Protein AF-A0A3G8ZK74-F1 (afdb_monomer)

Mean predicted aligned error: 6.46 Å

pLDDT: mean 89.0, std 14.5, range [49.47, 98.19]

Foldseek 3Di:
DVVVCVVVLWAWDDWAQQPAADPVNPGRHIDIDTDADPVCNVVVHHDYDPPVPCVPPPPPPVPD

Organism: NCBI:txid1902245

Radius of gyration: 16.5 Å; Cα contacts (8 Å, |Δi|>4): 69; chains: 1; bounding box: 43×27×36 Å

Secondary structure (DSSP, 8-state):
-HHHHHHTTPEEEEEEEEEEE-TTSS-EEEEEEEE--HHHHHHT--PPP-TTGGGG-GGGGGG-

Solvent-accessible surface area (backbone atoms only — not comparable to full-atom values): 4208 Å² total; per-residue (Å²): 108,72,70,56,41,51,74,70,52,32,41,74,77,44,76,42,72,66,67,40,71,40,98,85,64,84,44,62,36,65,42,72,42,66,48,65,54,72,63,28,66,74,71,72,49,75,81,81,76,73,90,66,65,65,79,78,48,78,79,66,72,80,81,114

Sequence (64 aa):
MRRTLLRCRCVKEAHYRASWPAQDGSKIYDAVGYAILKEDWRQGTVTPVAWNDESSCSVWQEYR

Structure (mmCIF, N/CA/C/O backbone):
data_AF-A0A3G8ZK74-F1
#
_entry.id   AF-A0A3G8ZK74-F1
#
loop_
_atom_site.group_PDB
_atom_site.id
_atom_site.type_symbol
_atom_site.label_atom_i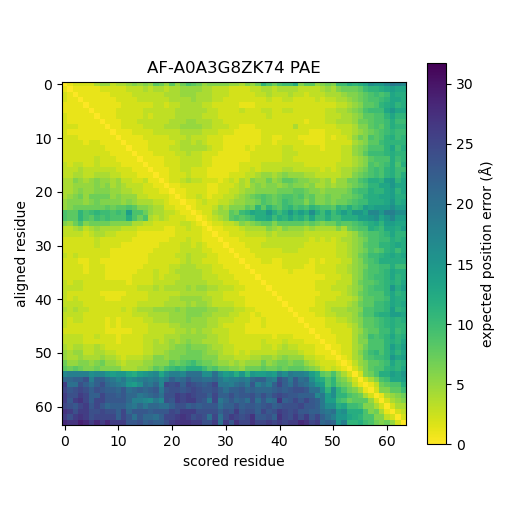d
_atom_site.label_alt_id
_atom_site.label_comp_id
_atom_site.label_asym_id
_atom_site.label_entity_id
_atom_site.label_seq_id
_atom_site.pdbx_PDB_ins_code
_atom_site.Cartn_x
_atom_site.Cartn_y
_atom_site.Cartn_z
_atom_site.occupancy
_atom_site.B_iso_or_equiv
_atom_site.auth_seq_id
_atom_site.auth_comp_id
_atom_site.auth_asym_id
_atom_site.auth_atom_id
_atom_site.pdbx_PDB_model_num
ATOM 1 N N . MET A 1 1 ? 11.493 -2.063 2.941 1.00 86.25 1 MET A N 1
ATOM 2 C CA . MET A 1 1 ? 10.292 -1.196 2.907 1.00 86.25 1 MET A CA 1
ATOM 3 C C . MET A 1 1 ? 8.997 -1.912 3.298 1.00 86.25 1 MET A C 1
ATOM 5 O O . MET A 1 1 ? 8.429 -1.528 4.308 1.00 86.25 1 MET A O 1
ATOM 9 N N . ARG A 1 2 ? 8.537 -2.968 2.598 1.00 93.62 2 ARG A N 1
ATOM 10 C CA . ARG A 1 2 ? 7.222 -3.610 2.876 1.00 93.62 2 ARG A CA 1
ATOM 11 C C . ARG A 1 2 ? 6.994 -3.994 4.348 1.00 93.62 2 ARG A C 1
ATOM 13 O O . ARG A 1 2 ? 5.974 -3.640 4.922 1.00 93.62 2 ARG A O 1
ATOM 20 N N . ARG A 1 3 ? 7.965 -4.661 4.987 1.00 95.31 3 ARG A N 1
ATOM 21 C CA . ARG A 1 3 ? 7.867 -5.051 6.408 1.00 95.31 3 ARG A CA 1
ATOM 22 C C . ARG A 1 3 ? 7.766 -3.841 7.349 1.00 95.31 3 ARG A C 1
ATOM 2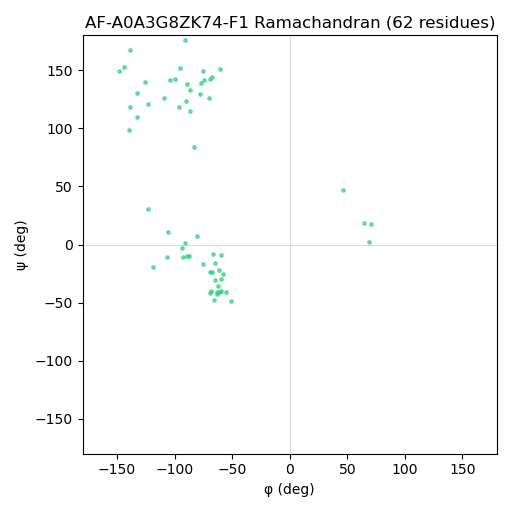4 O O . ARG A 1 3 ? 7.055 -3.919 8.341 1.00 95.31 3 ARG A O 1
ATOM 31 N N . THR A 1 4 ? 8.451 -2.741 7.035 1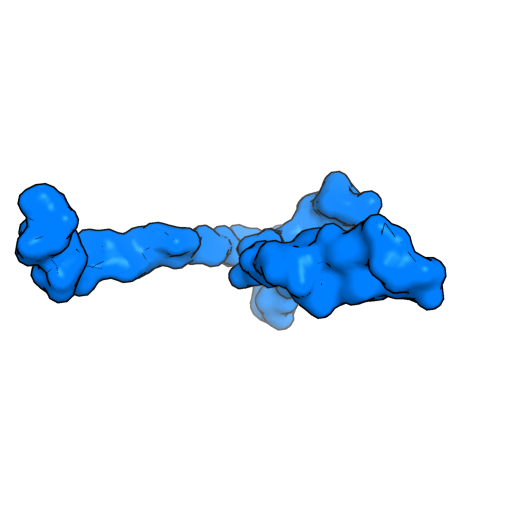.00 96.75 4 THR A N 1
ATOM 32 C CA . THR A 1 4 ? 8.393 -1.491 7.807 1.00 96.75 4 THR A CA 1
ATOM 33 C C . THR A 1 4 ? 7.003 -0.873 7.735 1.00 96.75 4 THR A C 1
ATOM 35 O O . THR A 1 4 ? 6.427 -0.581 8.772 1.00 96.75 4 THR A O 1
ATOM 38 N N . LEU A 1 5 ? 6.427 -0.769 6.533 1.00 95.69 5 LEU A N 1
ATOM 39 C CA . LEU A 1 5 ? 5.080 -0.223 6.333 1.00 95.69 5 LEU A CA 1
ATOM 40 C C . LEU A 1 5 ? 4.017 -1.042 7.079 1.00 95.69 5 LEU A C 1
ATOM 42 O O . LEU A 1 5 ? 3.169 -0.468 7.751 1.00 95.69 5 LEU A O 1
ATOM 46 N N . LEU A 1 6 ? 4.138 -2.375 7.066 1.00 93.56 6 LEU A N 1
ATOM 47 C CA . LEU A 1 6 ? 3.269 -3.255 7.855 1.00 93.56 6 LEU A CA 1
ATOM 48 C C . LEU A 1 6 ? 3.423 -3.035 9.369 1.00 93.56 6 LEU A C 1
ATOM 50 O O . LEU A 1 6 ? 2.431 -3.005 10.088 1.00 93.56 6 LEU A O 1
ATOM 54 N N . ARG A 1 7 ? 4.654 -2.845 9.869 1.00 95.00 7 ARG A N 1
ATOM 55 C CA . ARG A 1 7 ? 4.895 -2.510 11.288 1.00 95.00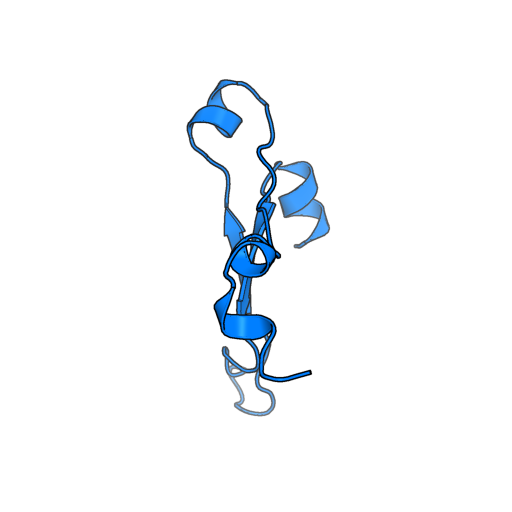 7 ARG A CA 1
ATOM 56 C C . ARG A 1 7 ? 4.321 -1.143 11.668 1.00 95.00 7 ARG A C 1
ATOM 58 O O . ARG A 1 7 ? 3.894 -0.966 12.802 1.00 95.00 7 ARG A O 1
ATOM 65 N N . CYS A 1 8 ? 4.279 -0.208 10.723 1.00 95.31 8 CYS A N 1
ATOM 66 C CA . CYS A 1 8 ? 3.645 1.099 10.875 1.00 95.31 8 CYS A CA 1
ATOM 67 C C . CYS A 1 8 ? 2.120 1.068 10.694 1.00 95.31 8 CYS A C 1
ATOM 69 O O . CYS A 1 8 ? 1.516 2.135 10.696 1.00 95.31 8 CYS A O 1
ATOM 71 N N . ARG A 1 9 ? 1.501 -0.117 10.565 1.00 96.31 9 ARG A N 1
ATOM 72 C CA . ARG A 1 9 ? 0.051 -0.295 10.370 1.00 96.31 9 ARG A CA 1
ATOM 73 C C . ARG A 1 9 ? -0.492 0.266 9.049 1.00 96.31 9 ARG A C 1
ATOM 75 O O . ARG A 1 9 ? -1.697 0.424 8.906 1.00 96.31 9 ARG A O 1
ATOM 82 N N . CYS A 1 10 ? 0.370 0.510 8.061 1.00 97.12 10 CYS A N 1
ATOM 83 C CA . CYS A 1 10 ? -0.090 0.854 6.721 1.00 97.12 10 CYS A CA 1
ATOM 84 C C . CYS A 1 10 ? -0.574 -0.402 5.983 1.00 97.12 10 CYS A C 1
ATOM 86 O O . CYS A 1 10 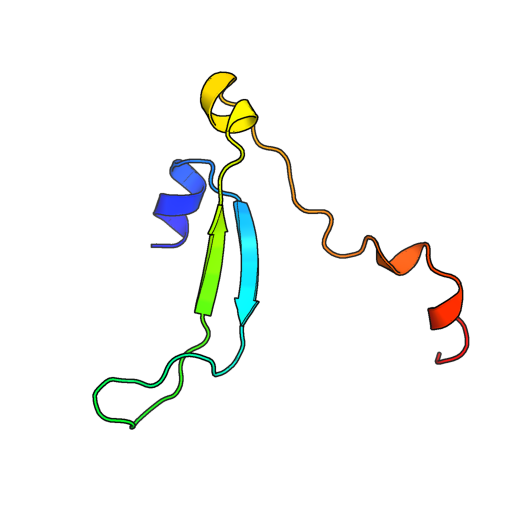? 0.083 -1.450 6.007 1.00 97.12 10 CYS A O 1
ATOM 88 N N . VAL A 1 11 ? -1.681 -0.271 5.262 1.00 97.69 11 VAL A N 1
ATOM 89 C CA . VAL A 1 11 ? -2.299 -1.327 4.457 1.00 97.69 11 VAL A CA 1
ATOM 90 C C . VAL A 1 11 ? -1.909 -1.133 2.996 1.00 97.69 11 VAL A C 1
ATOM 92 O O . VAL A 1 11 ? -1.755 -0.007 2.531 1.00 97.69 11 VAL A O 1
ATOM 95 N N . LYS A 1 12 ? -1.677 -2.232 2.271 1.00 96.75 12 LYS A N 1
ATOM 96 C CA . LYS A 1 12 ? -1.466 -2.175 0.819 1.00 96.75 12 LYS A CA 1
ATOM 97 C C . LYS A 1 12 ? -2.802 -1.819 0.172 1.00 96.75 12 LYS A C 1
ATOM 99 O O . LYS A 1 12 ? -3.760 -2.550 0.388 1.00 96.75 12 LYS A O 1
ATOM 104 N N . GLU A 1 13 ? -2.826 -0.777 -0.650 1.00 96.69 13 GLU A N 1
ATOM 105 C CA . GLU A 1 13 ? -4.042 -0.317 -1.342 1.00 96.69 13 GLU A CA 1
ATOM 106 C C . GLU A 1 13 ? -3.927 -0.379 -2.865 1.00 96.69 13 GLU A C 1
ATOM 108 O O . GLU A 1 13 ? -4.934 -0.420 -3.557 1.00 96.69 13 GLU A O 1
ATOM 113 N N . ALA A 1 14 ? -2.707 -0.438 -3.413 1.00 96.19 14 ALA A N 1
ATOM 114 C CA . ALA A 1 14 ? -2.513 -0.502 -4.861 1.00 96.19 14 ALA A CA 1
ATOM 115 C C . ALA A 1 14 ? -1.330 -1.384 -5.268 1.00 96.19 14 ALA A C 1
ATOM 117 O O . ALA A 1 14 ? -0.349 -1.537 -4.531 1.00 96.19 14 ALA A O 1
ATOM 118 N N . HIS A 1 15 ? -1.406 -1.944 -6.477 1.00 96.06 15 HIS A N 1
ATOM 119 C CA . HIS A 1 15 ? -0.295 -2.617 -7.142 1.00 96.06 15 HIS A CA 1
ATOM 120 C C . HIS A 1 15 ? -0.285 -2.261 -8.630 1.00 96.06 15 HIS A C 1
ATOM 122 O O . HIS A 1 15 ? -1.014 -2.846 -9.426 1.00 96.06 15 HIS A O 1
ATOM 128 N N . TYR A 1 16 ? 0.555 -1.303 -8.995 1.00 95.81 16 TYR A N 1
ATOM 129 C CA . TYR A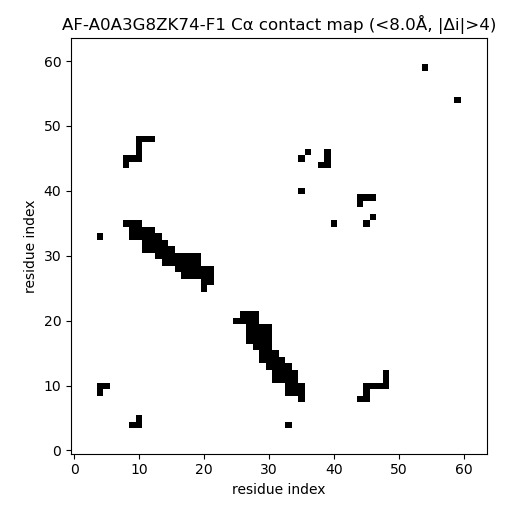 1 16 ? 0.74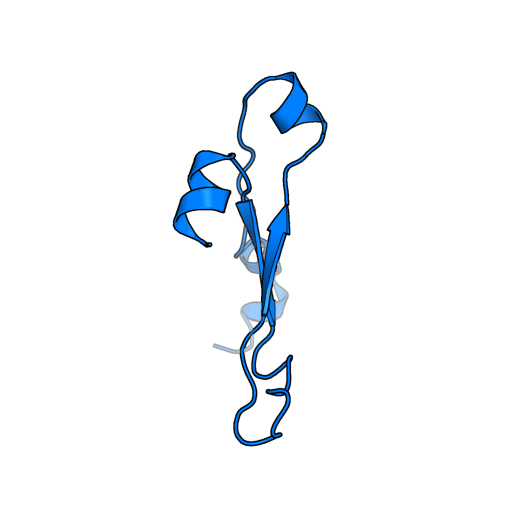6 -0.884 -10.374 1.00 95.81 16 TYR A CA 1
ATOM 130 C C . TYR A 1 16 ? 1.868 -1.711 -10.992 1.00 95.81 16 TYR A C 1
ATOM 132 O O . TYR A 1 16 ? 2.977 -1.753 -10.460 1.00 95.81 16 TYR A O 1
ATOM 140 N N . ARG A 1 17 ? 1.573 -2.395 -12.098 1.00 96.75 17 ARG A N 1
ATOM 141 C CA . ARG A 1 17 ? 2.555 -3.225 -12.804 1.00 96.75 17 ARG A CA 1
ATOM 142 C C . ARG A 1 17 ? 3.305 -2.399 -13.834 1.00 96.75 17 ARG A C 1
ATOM 144 O O . ARG A 1 17 ? 2.667 -1.626 -14.544 1.00 96.75 17 ARG A O 1
ATOM 151 N N . ALA A 1 18 ? 4.619 -2.595 -13.926 1.00 95.25 18 ALA A N 1
ATOM 152 C CA . ALA A 1 18 ? 5.488 -1.912 -14.886 1.00 95.25 18 ALA A CA 1
ATOM 153 C C . ALA A 1 18 ? 5.228 -0.391 -14.960 1.00 95.25 18 ALA A C 1
ATOM 155 O O . ALA A 1 18 ? 5.086 0.184 -16.036 1.00 95.25 18 ALA A O 1
ATOM 156 N N . SER A 1 19 ? 5.134 0.262 -13.803 1.00 95.50 19 SER A N 1
ATOM 157 C CA . SER A 1 19 ? 4.696 1.657 -13.708 1.00 95.50 19 SER A CA 1
ATOM 158 C C . SER A 1 19 ? 5.821 2.640 -13.406 1.00 95.50 19 SER A C 1
ATOM 160 O O . SER A 1 19 ? 5.589 3.845 -13.441 1.00 95.50 19 SER A O 1
ATOM 162 N N . TRP A 1 20 ? 7.015 2.157 -13.052 1.00 93.81 20 TRP A N 1
ATOM 163 C CA . TRP A 1 20 ? 8.126 3.026 -12.674 1.00 93.81 20 TRP A CA 1
ATOM 164 C C . TRP A 1 20 ? 9.430 2.630 -13.375 1.00 93.81 20 TRP A C 1
ATOM 166 O O . TRP A 1 20 ? 9.992 1.581 -13.051 1.00 93.81 20 TRP A O 1
ATOM 176 N N . PRO A 1 21 ? 9.939 3.431 -14.327 1.00 95.06 21 PRO A N 1
ATOM 177 C CA . PRO A 1 21 ? 11.201 3.129 -14.988 1.00 95.06 21 PRO A CA 1
ATOM 178 C C . PRO A 1 21 ? 12.387 3.288 -14.026 1.00 95.06 21 PRO A C 1
ATOM 180 O O . PRO A 1 21 ? 12.423 4.185 -13.180 1.00 95.06 21 PRO A O 1
ATOM 183 N N . ALA A 1 22 ? 13.374 2.404 -14.160 1.00 94.38 22 ALA A N 1
ATOM 184 C CA . ALA A 1 22 ? 14.692 2.578 -13.569 1.00 94.38 22 ALA A CA 1
ATOM 185 C C . ALA A 1 22 ? 15.341 3.855 -14.113 1.00 94.38 22 ALA A C 1
ATOM 187 O O . ALA A 1 22 ? 15.094 4.245 -15.253 1.00 94.38 22 ALA A O 1
ATOM 188 N N . GLN A 1 23 ? 16.211 4.481 -13.322 1.00 94.00 23 GLN A N 1
ATOM 189 C CA . GLN A 1 23 ? 16.898 5.705 -13.739 1.00 94.00 23 GLN A CA 1
ATOM 190 C C . GLN A 1 23 ? 17.750 5.510 -15.005 1.00 94.00 23 GLN A C 1
ATOM 192 O O . GLN A 1 23 ? 17.900 6.437 -15.791 1.00 94.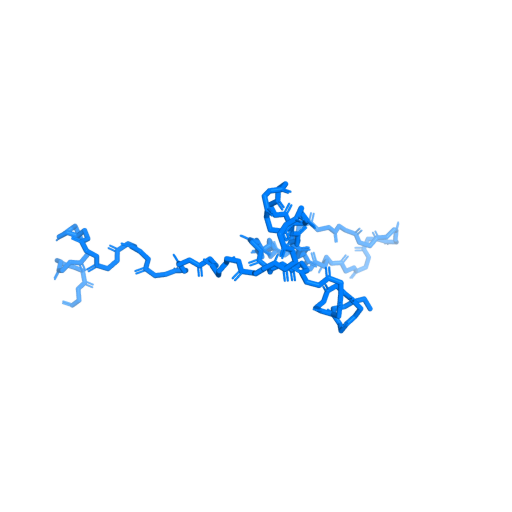00 23 GLN A O 1
ATOM 197 N N . ASP A 1 24 ? 18.272 4.302 -15.214 1.00 93.75 24 ASP A N 1
ATOM 198 C CA . ASP A 1 24 ? 19.041 3.905 -16.397 1.00 93.75 24 ASP A CA 1
ATOM 199 C C . ASP A 1 24 ? 18.174 3.316 -17.530 1.00 93.75 24 ASP A C 1
ATOM 201 O O . ASP A 1 24 ? 18.702 2.897 -18.556 1.00 93.75 24 ASP A O 1
ATOM 205 N N . GLY A 1 25 ? 16.850 3.242 -17.353 1.00 90.12 25 GLY A N 1
ATOM 206 C CA . GLY A 1 25 ? 15.915 2.674 -18.328 1.00 90.12 25 GLY A CA 1
ATOM 207 C C . GLY A 1 25 ? 16.017 1.157 -18.531 1.00 90.12 25 GLY A C 1
ATOM 208 O O . GLY A 1 25 ? 15.268 0.606 -19.335 1.00 90.12 25 GLY A O 1
ATOM 209 N N . SER A 1 26 ? 16.892 0.458 -17.800 1.00 93.06 26 SER A N 1
ATOM 210 C CA . SER A 1 26 ? 17.164 -0.978 -17.988 1.00 93.06 26 SER A CA 1
ATOM 211 C C . SER A 1 26 ? 16.003 -1.883 -17.576 1.00 93.06 26 SER A C 1
ATOM 213 O O . SER A 1 26 ? 15.890 -3.030 -18.014 1.00 93.06 26 SER A O 1
ATOM 215 N N . LYS A 1 27 ? 15.140 -1.376 -16.696 1.00 94.88 27 LYS A N 1
ATOM 216 C CA . LYS A 1 27 ? 14.048 -2.124 -16.093 1.00 94.88 27 LYS A CA 1
ATOM 217 C C . LYS A 1 27 ? 12.876 -1.209 -15.802 1.00 94.88 27 LYS A C 1
ATOM 219 O O . LYS A 1 27 ? 13.049 -0.045 -15.456 1.00 94.88 27 LYS A O 1
ATOM 224 N N . ILE A 1 28 ? 11.681 -1.776 -15.868 1.00 95.94 28 ILE A N 1
ATOM 225 C CA . ILE A 1 28 ? 10.475 -1.143 -15.354 1.00 95.94 28 ILE A CA 1
ATOM 226 C C . ILE A 1 28 ? 10.046 -1.920 -14.113 1.00 95.94 28 ILE A C 1
ATOM 228 O O . ILE A 1 28 ? 9.943 -3.147 -14.132 1.00 95.94 28 ILE A O 1
ATOM 232 N N . TYR A 1 29 ? 9.869 -1.207 -13.010 1.00 95.50 29 TYR A N 1
ATOM 233 C CA . TYR A 1 29 ? 9.470 -1.760 -11.727 1.00 95.50 29 TYR A CA 1
ATOM 234 C C . TYR A 1 29 ? 7.963 -1.649 -11.531 1.00 95.50 29 TYR A C 1
ATOM 236 O O . TYR A 1 29 ? 7.308 -0.723 -12.017 1.00 95.50 29 TYR A O 1
ATOM 244 N N . ASP A 1 30 ? 7.437 -2.577 -10.744 1.00 96.25 30 ASP A N 1
ATOM 245 C CA . ASP A 1 30 ? 6.106 -2.450 -10.176 1.00 96.25 30 ASP A CA 1
ATOM 246 C C . ASP A 1 30 ? 6.131 -1.430 -9.030 1.00 96.25 30 ASP A C 1
ATOM 248 O O . ASP A 1 30 ? 7.062 -1.415 -8.215 1.00 96.25 30 ASP A O 1
ATOM 252 N N . ALA A 1 31 ? 5.084 -0.616 -8.922 1.00 94.38 31 ALA A N 1
ATOM 253 C CA . ALA A 1 31 ? 4.860 0.259 -7.780 1.00 94.38 31 ALA A CA 1
ATOM 254 C C . ALA A 1 31 ? 3.764 -0.308 -6.872 1.00 94.38 31 ALA A C 1
ATOM 256 O O . ALA A 1 31 ? 2.756 -0.854 -7.318 1.00 94.38 31 ALA A O 1
ATOM 257 N N . VAL A 1 32 ? 3.952 -0.166 -5.561 1.00 96.06 32 VAL A N 1
ATOM 258 C CA . VAL A 1 32 ? 2.991 -0.630 -4.557 1.00 96.06 32 VAL A CA 1
ATOM 259 C C . VAL A 1 32 ? 2.593 0.545 -3.678 1.00 96.06 32 VAL A C 1
ATOM 261 O O . VAL A 1 32 ? 3.451 1.141 -3.030 1.00 96.06 32 VAL A O 1
ATOM 264 N N . GLY A 1 33 ? 1.296 0.848 -3.645 1.00 96.06 33 GLY A N 1
ATOM 265 C CA . GLY A 1 33 ? 0.729 1.880 -2.783 1.00 96.06 33 GLY A CA 1
ATOM 266 C C . GLY A 1 33 ? 0.399 1.317 -1.406 1.00 96.06 33 GLY A C 1
ATOM 267 O O . GLY A 1 33 ? -0.217 0.253 -1.304 1.00 96.06 33 GLY A O 1
ATOM 268 N N . TYR A 1 34 ? 0.809 2.033 -0.362 1.00 97.56 34 TYR A N 1
ATOM 269 C CA . TYR A 1 34 ? 0.404 1.781 1.017 1.00 97.56 34 TYR A CA 1
ATOM 270 C C . TYR A 1 34 ? -0.175 3.060 1.610 1.00 97.56 34 TYR A C 1
ATOM 272 O O . TYR A 1 34 ? 0.401 4.129 1.406 1.00 97.56 34 TYR A O 1
ATOM 280 N N . ALA A 1 35 ? -1.242 2.938 2.389 1.00 97.19 35 ALA A N 1
ATOM 281 C CA . ALA A 1 35 ? -1.826 4.054 3.118 1.00 97.19 35 ALA A CA 1
ATOM 282 C C . ALA A 1 35 ? -2.244 3.634 4.529 1.00 97.19 35 ALA A C 1
ATOM 284 O O . ALA A 1 35 ? -2.247 2.454 4.883 1.00 97.19 35 ALA A O 1
ATOM 285 N N . ILE A 1 36 ? -2.541 4.630 5.353 1.00 97.75 36 ILE A N 1
ATOM 286 C CA . ILE A 1 36 ? -3.148 4.468 6.669 1.00 97.75 36 ILE A CA 1
ATOM 287 C C . ILE A 1 36 ? -4.289 5.474 6.758 1.00 97.75 36 ILE A C 1
ATOM 289 O O . ILE A 1 36 ? -4.105 6.653 6.441 1.00 97.75 36 ILE A O 1
ATOM 293 N N . LEU A 1 37 ? -5.471 5.017 7.168 1.00 97.31 37 LEU A N 1
ATOM 294 C CA . LEU A 1 37 ? -6.600 5.913 7.376 1.00 97.31 37 LEU A CA 1
ATOM 295 C C . LEU A 1 37 ? -6.315 6.823 8.571 1.00 97.31 37 LEU A C 1
ATOM 297 O O . LEU A 1 37 ? -5.726 6.405 9.569 1.00 97.31 37 LEU A O 1
ATOM 301 N N . LYS A 1 38 ? -6.771 8.078 8.499 1.00 97.69 38 LYS A N 1
ATOM 302 C CA . LYS A 1 38 ? -6.604 9.029 9.607 1.00 97.69 38 LYS A CA 1
ATOM 303 C C . LYS A 1 38 ? -7.189 8.480 10.910 1.00 97.69 38 LYS A C 1
ATOM 305 O O . LYS A 1 38 ? -6.575 8.649 11.958 1.00 97.69 38 LYS A O 1
ATOM 310 N N . GLU A 1 39 ? -8.353 7.838 10.846 1.00 98.00 39 GLU A N 1
ATOM 311 C CA . GLU A 1 39 ? -9.001 7.272 12.031 1.00 98.00 39 GLU A CA 1
ATOM 312 C C . GLU A 1 39 ? -8.232 6.069 12.585 1.00 98.00 39 GLU A C 1
ATOM 314 O O . GLU A 1 39 ? -7.981 6.021 13.784 1.00 98.00 39 GLU A O 1
ATOM 319 N N . ASP A 1 40 ? -7.735 5.185 11.715 1.00 98.00 40 ASP A N 1
ATOM 320 C CA . ASP A 1 40 ? -6.871 4.069 12.115 1.00 98.00 40 ASP A CA 1
ATOM 321 C C . ASP A 1 40 ? -5.593 4.545 12.807 1.00 98.00 40 ASP A C 1
ATOM 323 O O . ASP A 1 40 ? -5.175 3.988 13.822 1.00 98.00 40 ASP A O 1
ATOM 327 N N . TRP A 1 41 ? -4.993 5.631 12.315 1.00 97.12 41 TRP A N 1
ATOM 328 C CA . TRP A 1 41 ? -3.857 6.251 12.988 1.00 97.12 41 TRP A CA 1
ATOM 329 C C . TRP A 1 41 ? -4.229 6.795 14.376 1.00 97.12 41 TRP A C 1
ATOM 331 O O . TRP A 1 41 ? -3.477 6.591 15.328 1.00 97.12 41 TRP A O 1
ATOM 341 N N . ARG A 1 42 ? -5.389 7.457 14.514 1.00 98.19 42 ARG A N 1
ATOM 342 C CA . ARG A 1 42 ? -5.856 8.023 15.796 1.00 98.19 42 ARG A CA 1
ATOM 343 C C . ARG A 1 42 ? -6.223 6.951 16.820 1.00 98.19 42 ARG A C 1
ATOM 345 O O . ARG A 1 42 ? -5.939 7.136 17.999 1.00 98.19 42 ARG A O 1
ATOM 352 N N . GLN A 1 43 ? -6.860 5.869 16.384 1.00 97.75 43 GLN A N 1
ATOM 353 C CA . GLN A 1 43 ? -7.358 4.796 17.249 1.00 97.75 43 GLN A CA 1
ATOM 354 C C . GLN A 1 43 ? -6.349 3.653 17.427 1.00 97.75 43 GLN A C 1
ATOM 356 O O . GLN A 1 43 ? -6.535 2.785 18.277 1.00 97.75 43 GLN A O 1
ATOM 361 N N . GLY A 1 44 ? -5.268 3.640 16.643 1.00 96.56 44 GLY A N 1
ATOM 362 C CA . GLY A 1 44 ? -4.294 2.549 16.630 1.00 96.56 44 GLY A CA 1
ATOM 363 C C . GLY A 1 44 ? -4.827 1.257 16.001 1.00 96.56 44 GLY A C 1
ATOM 364 O O . GLY A 1 44 ? -4.247 0.191 16.231 1.00 96.56 44 GLY A O 1
ATOM 365 N N . THR A 1 45 ? -5.912 1.343 15.230 1.00 97.56 45 THR A N 1
ATOM 366 C CA . THR A 1 45 ? -6.572 0.229 14.539 1.00 97.56 45 THR A CA 1
ATOM 367 C C . THR A 1 45 ? -6.023 0.042 13.125 1.00 97.56 45 THR A C 1
ATOM 369 O O . THR A 1 45 ? -5.136 0.769 12.678 1.00 97.56 45 THR A O 1
ATOM 372 N N . VAL A 1 46 ? -6.497 -1.000 12.440 1.00 97.88 46 VAL A N 1
ATOM 373 C CA . VAL A 1 46 ? -6.187 -1.271 11.033 1.00 97.88 46 VAL A CA 1
ATOM 374 C C . VAL A 1 46 ? -7.460 -1.729 10.340 1.00 97.88 46 VAL A C 1
ATOM 376 O O . VAL A 1 46 ? -7.992 -2.787 10.678 1.00 97.88 46 VAL A O 1
ATOM 379 N N . THR A 1 47 ? -7.903 -0.977 9.341 1.00 97.12 47 THR A N 1
ATOM 380 C CA . THR A 1 47 ? -9.023 -1.346 8.477 1.00 97.12 47 THR A CA 1
ATOM 381 C C . THR A 1 47 ? -8.489 -2.008 7.201 1.00 97.12 47 THR A C 1
ATOM 383 O O . THR A 1 47 ? -7.729 -1.383 6.461 1.00 97.12 47 THR A O 1
ATOM 386 N N . PRO A 1 48 ? -8.819 -3.282 6.920 1.00 95.06 48 PRO A N 1
ATOM 387 C CA . PRO A 1 48 ? -8.333 -3.966 5.725 1.00 95.06 48 PRO A CA 1
ATOM 388 C C . PRO A 1 48 ? -9.056 -3.493 4.455 1.00 95.06 48 PRO A C 1
ATOM 390 O O . PRO A 1 48 ? -10.244 -3.181 4.480 1.00 95.06 48 PRO A O 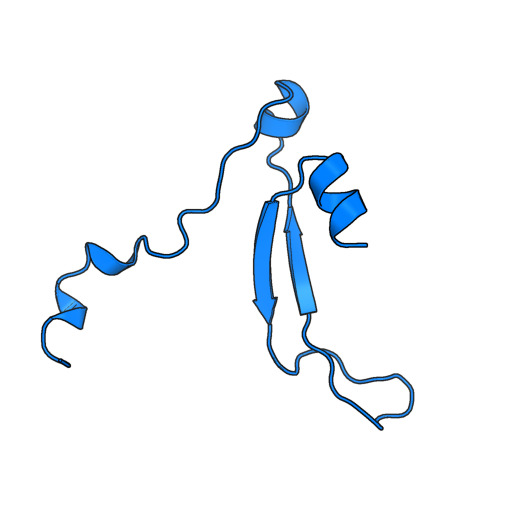1
ATOM 393 N N . VAL A 1 49 ? -8.351 -3.525 3.319 1.00 94.94 49 VAL A N 1
ATOM 394 C CA . VAL A 1 49 ? -8.948 -3.314 1.990 1.00 94.94 49 VAL A CA 1
ATOM 395 C C . VAL A 1 49 ? -9.663 -4.586 1.531 1.00 94.94 49 VAL A C 1
ATOM 397 O O . VAL A 1 49 ? -9.075 -5.673 1.535 1.00 94.94 49 VAL A O 1
ATOM 400 N N . ALA A 1 50 ? -10.915 -4.449 1.093 1.00 93.31 50 ALA A N 1
ATOM 401 C CA . ALA A 1 50 ? -11.701 -5.527 0.502 1.00 93.31 50 ALA A CA 1
ATOM 402 C C . ALA A 1 50 ? -11.374 -5.685 -0.993 1.00 93.31 50 ALA A C 1
ATOM 404 O O . ALA A 1 50 ? -12.065 -5.165 -1.852 1.00 93.31 50 ALA A O 1
ATOM 405 N N . TRP A 1 51 ? -10.309 -6.421 -1.309 1.00 89.75 51 TRP A N 1
ATOM 406 C CA . TRP A 1 51 ? -9.796 -6.561 -2.683 1.00 89.75 51 TRP A CA 1
ATOM 407 C C . TRP A 1 51 ? -10.716 -7.263 -3.694 1.00 89.75 51 TRP A C 1
ATOM 409 O O . TRP A 1 51 ? -10.436 -7.200 -4.883 1.00 89.75 51 TRP A O 1
ATOM 419 N N . ASN A 1 52 ? -11.747 -7.975 -3.237 1.00 89.50 52 ASN A N 1
ATOM 420 C CA . ASN A 1 52 ? -12.654 -8.754 -4.089 1.00 89.50 52 ASN A CA 1
ATOM 421 C C . ASN A 1 52 ? -14.118 -8.311 -3.899 1.00 89.50 52 ASN A C 1
ATOM 423 O O . ASN A 1 52 ? -15.031 -9.136 -3.969 1.00 89.50 52 ASN A O 1
ATOM 427 N N . ASP A 1 53 ? -14.351 -7.038 -3.589 1.00 86.19 53 ASP A N 1
ATOM 428 C CA . ASP A 1 53 ? -15.689 -6.455 -3.395 1.00 86.19 53 ASP A CA 1
ATOM 429 C C . ASP A 1 53 ? -16.573 -6.521 -4.659 1.00 86.19 53 ASP A C 1
ATOM 431 O O . ASP A 1 53 ? -17.802 -6.601 -4.573 1.00 86.19 53 ASP A O 1
ATOM 435 N N . GLU A 1 54 ? -15.939 -6.640 -5.824 1.00 82.44 54 GLU A N 1
ATOM 436 C CA . GLU A 1 54 ? -16.552 -6.859 -7.139 1.00 82.44 54 GLU A CA 1
ATOM 437 C C . GLU A 1 54 ? -17.409 -8.131 -7.235 1.00 82.44 54 GLU A C 1
ATOM 439 O O . GLU A 1 54 ? -18.316 -8.212 -8.061 1.00 82.44 54 GLU A O 1
ATOM 444 N N . SER A 1 55 ? -17.141 -9.139 -6.397 1.00 68.62 55 SER A N 1
ATOM 445 C CA . SER A 1 55 ? -17.791 -10.459 -6.467 1.00 68.62 55 SER A CA 1
ATOM 446 C C . SER A 1 55 ? -19.293 -10.452 -6.135 1.00 68.62 55 SER A C 1
ATOM 448 O O . SER A 1 55 ? -19.983 -11.445 -6.358 1.00 68.62 55 SER A O 1
ATOM 450 N N . SER A 1 56 ? -19.817 -9.319 -5.662 1.00 62.41 56 SER A N 1
ATOM 451 C CA . SER A 1 56 ? -21.252 -9.065 -5.478 1.00 62.41 56 SER A CA 1
ATOM 452 C C . SER A 1 56 ? -21.950 -8.500 -6.728 1.00 62.41 56 SER A C 1
ATOM 454 O O . SER A 1 56 ? -23.179 -8.436 -6.771 1.00 62.41 56 SER A O 1
ATOM 456 N N . CYS A 1 57 ? -21.189 -8.111 -7.755 1.00 52.19 57 CYS A N 1
ATOM 457 C CA . CYS A 1 57 ? -21.709 -7.550 -8.995 1.00 52.19 57 CYS A CA 1
ATOM 458 C C . CYS A 1 57 ? -22.055 -8.676 -9.984 1.00 52.19 57 CYS A C 1
ATOM 460 O O . CYS A 1 57 ? -21.178 -9.393 -10.470 1.00 52.19 57 CYS A O 1
ATOM 462 N N . SER A 1 58 ? -23.343 -8.820 -10.312 1.00 58.38 58 SER A N 1
ATOM 463 C CA . SER A 1 58 ? -23.887 -9.850 -11.216 1.00 58.38 58 SER A CA 1
ATOM 464 C C . SER A 1 58 ? -23.326 -9.819 -12.646 1.00 58.38 58 SER A C 1
ATOM 466 O O . SER A 1 58 ? -23.549 -10.755 -13.408 1.00 58.38 58 SER A O 1
ATOM 468 N N . VAL A 1 59 ? -22.565 -8.785 -13.009 1.00 59.50 59 VAL A N 1
ATOM 469 C CA . VAL A 1 59 ? -21.996 -8.578 -14.351 1.00 59.50 59 VAL A CA 1
ATOM 470 C C . VAL A 1 59 ? -20.928 -9.625 -14.711 1.00 59.50 59 VAL A C 1
ATOM 472 O O . VAL A 1 59 ? -20.719 -9.913 -15.884 1.00 59.50 59 VAL A O 1
ATOM 475 N N . TRP A 1 60 ? -20.281 -10.254 -13.724 1.00 52.47 60 TRP A N 1
ATOM 476 C CA . TRP A 1 60 ? -19.201 -11.224 -13.961 1.00 52.47 60 TRP A CA 1
ATOM 477 C C . TRP A 1 60 ? -19.647 -12.695 -14.028 1.00 52.47 60 TRP A C 1
ATOM 479 O O . TRP A 1 60 ? -18.815 -13.567 -14.278 1.00 52.47 60 TRP A O 1
ATOM 489 N N . GLN A 1 61 ? -20.932 -13.007 -13.819 1.00 52.22 61 GLN A N 1
ATOM 490 C CA . GLN A 1 61 ? -21.424 -14.392 -13.926 1.00 52.22 61 GLN A CA 1
ATOM 491 C C . GLN A 1 61 ? -21.556 -14.883 -15.377 1.00 52.22 61 GLN A C 1
ATOM 493 O O . GLN A 1 61 ? -21.607 -16.089 -15.595 1.00 52.22 61 GLN A O 1
ATOM 498 N N . GLU A 1 62 ? -21.568 -13.979 -16.359 1.00 51.00 62 GLU A N 1
ATOM 499 C CA . GLU A 1 62 ? -21.824 -14.298 -17.773 1.00 51.00 62 GLU A CA 1
ATOM 500 C C . GLU A 1 62 ? -20.553 -14.654 -18.576 1.00 51.00 62 GLU A C 1
ATOM 502 O O . GLU A 1 62 ? -20.643 -15.146 -19.695 1.00 51.00 62 GLU A O 1
ATOM 507 N N . TYR A 1 63 ? -19.361 -14.454 -18.003 1.00 57.88 63 TYR A N 1
ATOM 508 C CA . TYR A 1 63 ? -18.066 -14.674 -18.673 1.00 57.88 63 TYR A CA 1
ATOM 509 C C . TYR A 1 63 ? -17.309 -15.937 -18.219 1.00 57.88 63 TYR A C 1
ATOM 511 O O . TYR A 1 63 ? -16.129 -16.088 -18.547 1.00 57.88 63 TYR A O 1
ATOM 519 N N . ARG A 1 64 ? -17.949 -16.827 -17.448 1.00 49.47 64 ARG A N 1
ATOM 520 C CA . ARG A 1 64 ? -17.352 -18.099 -17.009 1.00 49.47 64 ARG A CA 1
ATOM 521 C C . ARG A 1 64 ? -17.729 -19.255 -17.928 1.00 49.47 64 ARG A C 1
ATOM 523 O O . ARG A 1 64 ? -18.925 -19.371 -18.262 1.00 49.47 64 ARG A O 1
#

Nearest PDB structures (foldseek):
  2zxv-assembly1_C  TM=7.768E-01  e=2.760E-01  Thermus thermophilus HB8
  6vp9-assembly1_A  TM=6.213E-01  e=8.576E+00  Homo sapiens
  5grm-assembly1_A  TM=3.654E-01  e=9.813E+00  Rattus norvegicus